Protein AF-A0A9E8SDK7-F1 (afdb_monomer)

Solvent-accessible surface area (backbone atoms only — not comparable to full-atom values): 10104 Å² total; per-residue (Å²): 136,88,82,81,78,80,80,75,85,65,80,77,80,75,75,77,75,63,66,72,42,72,50,78,47,76,44,59,23,72,44,55,91,44,54,22,32,43,33,41,30,62,38,64,70,78,77,32,31,32,43,37,35,22,48,83,93,42,78,73,50,73,53,61,83,34,68,61,55,56,53,71,53,63,79,34,68,65,44,64,32,42,39,36,41,36,34,81,91,67,54,76,46,76,50,79,45,75,37,59,58,38,48,66,67,46,74,49,74,45,77,79,34,74,72,67,99,53,87,50,39,74,49,74,52,74,44,61,40,62,84,84,85,86,86,83,86,83,78,94,69,87,87,85,90,84,84,89,85,78,81,88,72,94,72,86,133

Nearest PDB structures (foldseek):
  4v4d-assembly1_B  TM=7.155E-01  e=2.139E-02  Pelobacter acidigallici
  4fer-assembly1_A  TM=4.752E-01  e=8.763E-02  Bacillus subtilis subsp. subtilis str. 168
  5nok-assembly1_A  TM=4.864E-01  e=2.624E-01  Bacteroides cellulosilyticus DSM 14838
  5nok-assembly2_B  TM=4.964E-01  e=3.984E-01  Bacteroides cellulosilyticus DSM 14838
  7tzh-assembly2_B  TM=6.028E-01  e=1.324E+00  Homo sapiens

Foldseek 3Di:
DDDPDPPPPDDDPPPPPQPWDKDWDKAADQAVPFWIKIKIFIPSDAAQKKKWKDDVPHTPDIDTRDRHRMDMDTRHDFDKIWIWMAGPVGDIDIDIDTHDYKPHKDKDKDFPADDDVDDTDIDIDIDIGDDDDDDDDDDPPDDDDDDDDDDDDDDDD

Secondary structure (DSSP, 8-state):
--------------------EEEEEEE--SSTT--EEEEEEEESS-S-EEEEEEETTEEEEEEEEESSSEEEEEEEPSEEEEEEEEETT--EEEEEEEE--PPPPEEEEEEEE--SSS--EEEEEEESS-SPP-------S----S-----------

pLDDT: mean 81.44, std 19.28, range [36.44, 98.25]

Structure (mmCIF, N/CA/C/O backbone):
data_AF-A0A9E8SDK7-F1
#
_entry.id   AF-A0A9E8SDK7-F1
#
loop_
_atom_site.group_PDB
_atom_site.id
_atom_site.type_symbol
_atom_site.label_atom_id
_atom_site.label_alt_id
_atom_site.label_comp_id
_atom_site.label_asym_id
_atom_site.label_entity_id
_atom_site.label_seq_id
_atom_site.pdbx_PDB_ins_code
_atom_site.Cartn_x
_atom_site.Cartn_y
_atom_site.Cartn_z
_atom_site.occupancy
_atom_site.B_iso_or_equiv
_atom_site.auth_seq_id
_atom_site.auth_comp_id
_atom_site.auth_asym_id
_atom_site.auth_atom_id
_atom_site.pdbx_PDB_model_num
ATOM 1 N N . MET A 1 1 ? -55.969 -5.813 41.505 1.00 44.69 1 MET A N 1
ATOM 2 C CA . MET A 1 1 ? -54.924 -6.305 40.581 1.00 44.69 1 MET A CA 1
ATOM 3 C C . MET A 1 1 ? -54.936 -5.425 39.338 1.00 44.69 1 MET A C 1
ATOM 5 O O . MET A 1 1 ? -55.888 -5.538 38.576 1.00 44.69 1 MET A O 1
ATOM 9 N N . PRO A 1 2 ? -53.989 -4.483 39.168 1.00 43.19 2 PRO A N 1
ATOM 10 C CA . PRO A 1 2 ? -53.952 -3.642 37.982 1.00 43.19 2 PRO A CA 1
ATOM 11 C C . PRO A 1 2 ? -53.156 -4.360 36.886 1.00 43.19 2 PRO A C 1
ATOM 13 O O . PRO A 1 2 ? -51.978 -4.661 37.054 1.00 43.19 2 PRO A O 1
ATOM 16 N N . GLN A 1 3 ? -53.815 -4.664 35.774 1.00 49.12 3 GLN A N 1
ATOM 17 C CA . GLN A 1 3 ? -53.157 -5.050 34.529 1.00 49.12 3 GLN A CA 1
ATOM 18 C C . GLN A 1 3 ? -52.924 -3.764 33.738 1.00 49.12 3 GLN A C 1
ATOM 20 O O . GLN A 1 3 ? -53.846 -3.233 33.121 1.00 49.12 3 GLN A O 1
ATOM 25 N N . ILE A 1 4 ? -51.707 -3.229 33.803 1.00 43.50 4 ILE A N 1
ATOM 26 C CA . ILE A 1 4 ? -51.285 -2.136 32.926 1.00 43.50 4 ILE A CA 1
ATOM 27 C C . ILE A 1 4 ? -50.891 -2.780 31.597 1.00 43.50 4 ILE A C 1
ATOM 29 O O . ILE A 1 4 ? -49.795 -3.312 31.443 1.00 43.50 4 ILE A O 1
ATOM 33 N N . HIS A 1 5 ? -51.824 -2.768 30.650 1.00 50.44 5 HIS A N 1
ATOM 34 C CA . HIS A 1 5 ? -51.525 -2.985 29.242 1.00 50.44 5 HIS A CA 1
ATOM 35 C C . HIS A 1 5 ? -50.829 -1.729 28.715 1.00 50.44 5 HIS A C 1
ATOM 37 O O . HIS A 1 5 ? -51.473 -0.706 28.479 1.00 50.44 5 HIS A O 1
ATOM 43 N N . VAL A 1 6 ? -49.512 -1.793 28.537 1.00 47.97 6 VAL A N 1
ATOM 44 C CA . VAL A 1 6 ? -48.780 -0.768 27.791 1.00 47.97 6 VAL A CA 1
ATOM 45 C C . VAL A 1 6 ? -48.975 -1.066 26.304 1.00 47.97 6 VAL A C 1
ATOM 47 O O . VAL A 1 6 ? -48.191 -1.786 25.692 1.00 47.97 6 VAL A O 1
ATOM 50 N N . PHE A 1 7 ? -50.050 -0.539 25.716 1.00 57.44 7 PHE A N 1
ATOM 51 C CA . PHE A 1 7 ? -50.170 -0.439 24.262 1.00 57.44 7 PHE A CA 1
ATOM 52 C C . PHE A 1 7 ? -49.249 0.682 23.794 1.00 57.44 7 PHE A C 1
ATOM 54 O O . PHE A 1 7 ? -49.610 1.855 23.735 1.00 57.44 7 PHE A O 1
ATOM 61 N N . SER A 1 8 ? -48.008 0.296 23.541 1.00 49.41 8 SER A N 1
ATOM 62 C CA . SER A 1 8 ? -46.947 1.177 23.095 1.00 49.41 8 SER A CA 1
ATOM 63 C C . SER A 1 8 ? -47.151 1.518 21.617 1.00 49.41 8 SER A C 1
ATOM 65 O O . SER A 1 8 ? -46.712 0.796 20.725 1.00 49.41 8 SER A O 1
ATOM 67 N N . GLN A 1 9 ? -47.883 2.601 21.354 1.00 55.06 9 GLN A N 1
ATOM 68 C CA . GLN A 1 9 ? -48.099 3.185 20.028 1.00 55.06 9 GLN A CA 1
ATOM 69 C C . GLN A 1 9 ? -46.846 3.944 19.552 1.00 55.06 9 GLN A C 1
ATOM 71 O O . GLN A 1 9 ? -46.912 5.128 19.220 1.00 55.06 9 GLN A O 1
ATOM 76 N N . TYR A 1 10 ? -45.690 3.283 19.506 1.00 57.03 10 TYR A N 1
ATOM 77 C CA . TYR A 1 10 ? -44.549 3.823 18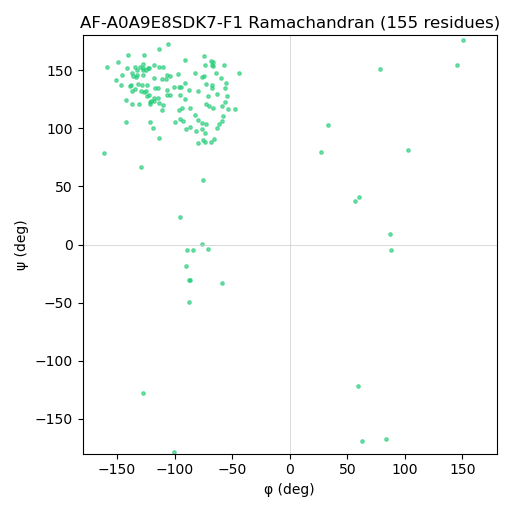.774 1.00 57.03 10 TYR A CA 1
ATOM 78 C C . TYR A 1 10 ? -44.590 3.244 17.367 1.00 57.03 10 TYR A C 1
ATOM 80 O O . TYR A 1 10 ? -44.329 2.062 17.159 1.00 57.03 10 TYR A O 1
ATOM 88 N N . ARG A 1 11 ? -44.969 4.089 16.401 1.00 55.31 11 ARG A N 1
ATOM 89 C CA . ARG A 1 11 ? -44.659 3.835 14.992 1.00 55.31 11 ARG A CA 1
ATOM 90 C C . ARG A 1 11 ? -43.153 3.606 14.921 1.00 55.31 11 ARG A C 1
ATOM 92 O O . ARG A 1 11 ? -42.413 4.508 15.298 1.00 55.31 11 ARG A O 1
ATOM 99 N N . ASP A 1 12 ? -42.759 2.402 14.528 1.00 51.69 12 ASP A N 1
ATOM 100 C CA . ASP A 1 12 ? -41.435 2.026 1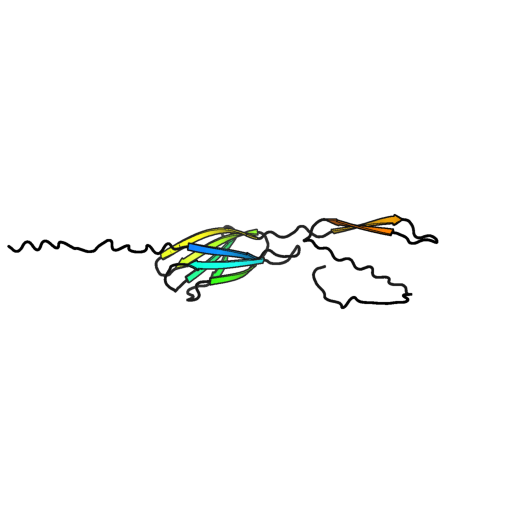4.037 1.00 51.69 12 ASP A CA 1
ATOM 101 C C . ASP A 1 12 ? -40.290 2.899 14.570 1.00 51.69 12 ASP A C 1
ATOM 103 O O . ASP A 1 12 ? -39.798 3.792 13.877 1.00 51.69 12 ASP A O 1
ATOM 107 N N . ILE A 1 13 ? -39.838 2.638 15.804 1.00 60.44 13 ILE A N 1
ATOM 108 C CA . ILE A 1 13 ? -38.508 3.099 16.212 1.00 60.44 13 ILE A CA 1
ATOM 109 C C . ILE A 1 13 ? -37.521 2.322 15.338 1.00 60.44 13 ILE A C 1
ATOM 111 O O . ILE A 1 13 ? -37.118 1.208 15.663 1.00 60.44 13 ILE A O 1
ATOM 115 N N . GLN A 1 14 ? -37.169 2.898 14.192 1.00 54.97 14 GLN A N 1
ATOM 116 C CA . GLN A 1 14 ? -36.025 2.475 13.403 1.00 54.97 14 GLN A CA 1
ATOM 117 C C . GLN A 1 14 ? -34.793 2.856 14.225 1.00 54.97 14 GLN A C 1
ATOM 119 O O . GLN A 1 14 ? -34.280 3.971 14.118 1.00 54.97 14 GLN A O 1
ATOM 124 N N . ILE A 1 15 ? -34.353 1.963 15.115 1.00 62.06 15 ILE A N 1
ATOM 125 C CA . ILE A 1 15 ? -33.008 2.062 15.675 1.00 62.06 15 ILE A CA 1
ATOM 126 C C . ILE A 1 15 ? -32.090 1.922 14.464 1.00 62.06 15 ILE A C 1
ATOM 128 O O . ILE A 1 15 ? -31.964 0.834 13.905 1.00 62.06 15 ILE A O 1
ATOM 132 N N . ARG A 1 16 ? -31.516 3.038 14.001 1.00 58.72 16 ARG A N 1
ATOM 133 C CA . ARG A 1 16 ? -30.468 3.007 12.984 1.00 58.72 16 ARG A CA 1
ATOM 134 C C . ARG A 1 16 ? -29.306 2.257 13.616 1.00 58.72 16 ARG A C 1
ATOM 136 O O . ARG A 1 16 ? -28.603 2.817 14.455 1.00 58.72 16 ARG A O 1
ATOM 143 N N . VAL A 1 17 ? -29.168 0.982 13.268 1.00 63.34 17 VAL A N 1
ATOM 144 C CA . VAL A 1 17 ? -27.987 0.202 13.615 1.00 63.34 17 VAL A CA 1
ATOM 145 C C . VAL A 1 17 ? -26.799 0.972 13.046 1.00 63.34 17 VAL A C 1
ATOM 147 O O . VAL A 1 17 ? -26.788 1.376 11.882 1.00 63.34 17 VAL A O 1
ATOM 150 N N . ARG A 1 18 ? -25.872 1.319 13.933 1.00 68.94 18 ARG A N 1
ATOM 151 C CA . ARG A 1 18 ? -24.589 1.909 13.581 1.00 68.94 18 ARG A CA 1
ATOM 152 C C . ARG A 1 18 ? -23.763 0.769 12.996 1.00 68.94 18 ARG A C 1
ATOM 154 O O . ARG A 1 18 ? -23.222 -0.038 13.745 1.00 68.94 18 ARG A O 1
ATOM 161 N N . ASP A 1 19 ? -23.762 0.646 11.676 1.00 82.00 19 ASP A N 1
ATOM 162 C CA . ASP A 1 19 ? -22.934 -0.346 11.000 1.00 82.00 19 ASP A CA 1
ATOM 163 C C . ASP A 1 19 ? -21.496 0.167 11.006 1.00 82.00 19 ASP A C 1
ATOM 165 O O . ASP A 1 19 ? -21.125 1.037 10.218 1.00 82.00 19 ASP A O 1
ATOM 169 N N . PHE A 1 20 ? -20.696 -0.341 11.941 1.00 89.00 20 PHE A N 1
ATOM 170 C CA . PHE A 1 20 ? -19.274 -0.038 11.989 1.00 89.00 20 PHE A CA 1
ATOM 171 C C . PHE A 1 20 ? -18.615 -0.470 10.676 1.00 89.00 20 PHE A C 1
ATOM 173 O O . PHE A 1 20 ? -18.638 -1.647 10.310 1.00 89.00 20 PHE A O 1
ATOM 180 N N . THR A 1 21 ? -18.028 0.490 9.966 1.00 91.75 21 THR A N 1
ATOM 181 C CA . THR A 1 21 ? -17.316 0.248 8.707 1.00 91.75 21 THR A CA 1
ATOM 182 C C . THR A 1 21 ? -15.967 0.945 8.723 1.00 91.75 21 THR A C 1
ATOM 184 O O . THR A 1 21 ? -15.803 1.993 9.349 1.00 91.75 21 THR A O 1
ATOM 187 N N . VAL A 1 22 ? -14.996 0.378 8.010 1.00 95.56 22 VAL A N 1
ATOM 188 C CA . VAL A 1 22 ? -13.664 0.964 7.858 1.00 95.56 22 VAL A CA 1
ATOM 189 C C . VAL A 1 22 ? -13.413 1.274 6.390 1.00 95.56 22 VAL A C 1
ATOM 191 O O . VAL A 1 22 ? -13.546 0.407 5.530 1.00 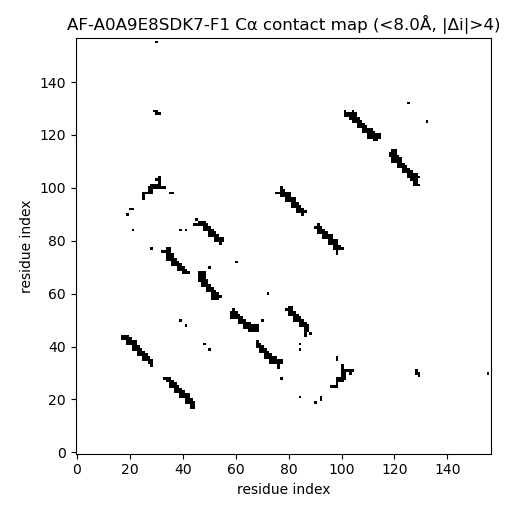95.56 22 VAL A O 1
ATOM 194 N N . SER A 1 23 ? -13.048 2.522 6.108 1.00 96.00 23 SER A N 1
ATOM 195 C CA . SER A 1 23 ? -12.550 2.941 4.801 1.00 96.00 23 SER A CA 1
ATOM 196 C C . SER A 1 23 ? -11.034 2.803 4.779 1.00 96.00 23 SER A C 1
ATOM 198 O O . SER A 1 23 ? -10.352 3.410 5.606 1.00 96.00 23 SER A O 1
ATOM 200 N N . THR A 1 24 ? -10.508 2.067 3.804 1.00 96.69 24 THR A N 1
ATOM 201 C CA . THR A 1 24 ? -9.065 1.887 3.621 1.00 96.69 24 THR A CA 1
ATOM 202 C C . THR A 1 24 ? -8.613 2.529 2.315 1.00 96.69 24 THR A C 1
ATOM 204 O O . THR A 1 24 ? -9.165 2.248 1.252 1.00 96.69 24 THR A O 1
ATOM 207 N N . ILE A 1 25 ? -7.609 3.402 2.389 1.00 96.94 25 ILE A N 1
ATOM 208 C CA . ILE A 1 25 ? -7.000 4.072 1.236 1.00 96.94 25 ILE A CA 1
ATOM 209 C C . ILE A 1 25 ? -5.520 3.705 1.209 1.00 96.94 25 ILE A C 1
ATOM 211 O O . ILE A 1 25 ? -4.799 3.942 2.177 1.00 96.94 25 ILE A O 1
ATOM 215 N N . ILE A 1 26 ? -5.064 3.138 0.093 1.00 96.94 26 ILE A N 1
ATOM 216 C CA . ILE A 1 26 ? -3.675 2.715 -0.093 1.00 96.94 26 ILE A CA 1
ATOM 217 C C . ILE A 1 26 ? -3.018 3.650 -1.105 1.00 96.94 26 ILE A C 1
ATOM 219 O O . ILE A 1 26 ? -3.452 3.737 -2.256 1.00 96.94 26 ILE A O 1
ATOM 223 N N . THR A 1 27 ? -1.956 4.331 -0.686 1.00 96.31 27 THR A N 1
ATOM 224 C CA . THR A 1 27 ? -1.099 5.115 -1.577 1.00 96.31 27 THR A CA 1
ATOM 225 C C . THR A 1 27 ? 0.085 4.252 -1.975 1.00 96.31 27 THR A C 1
ATOM 227 O O . THR A 1 27 ? 0.964 3.982 -1.156 1.00 96.31 27 THR A O 1
ATOM 230 N N . GLN A 1 28 ? 0.090 3.815 -3.233 1.00 94.62 28 GLN A N 1
ATOM 231 C CA . GLN A 1 28 ? 1.169 3.002 -3.780 1.00 94.62 28 GLN A CA 1
ATOM 232 C C . GLN A 1 28 ? 2.427 3.852 -4.038 1.00 94.62 28 GLN A C 1
ATOM 234 O O . GLN A 1 28 ? 2.298 5.019 -4.427 1.00 94.62 28 GLN A O 1
ATOM 239 N N . PRO A 1 29 ? 3.635 3.293 -3.851 1.00 92.75 29 PRO A N 1
ATOM 240 C CA . PRO A 1 29 ? 4.8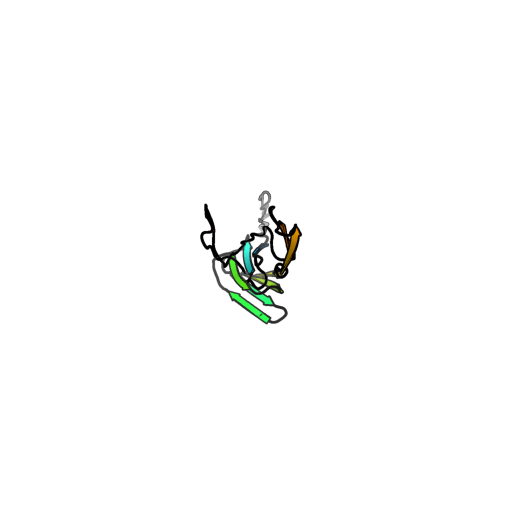75 3.938 -4.268 1.00 92.75 29 PRO A CA 1
ATOM 241 C C . PRO A 1 29 ? 4.891 4.204 -5.781 1.00 92.75 29 PRO A C 1
ATOM 243 O O . PRO A 1 29 ? 4.388 3.414 -6.581 1.00 92.75 29 PRO A O 1
ATOM 246 N N . LEU A 1 30 ? 5.471 5.340 -6.182 1.00 88.88 30 LEU A N 1
ATOM 247 C CA . LEU A 1 30 ? 5.524 5.763 -7.590 1.00 88.88 30 LEU A CA 1
ATOM 248 C C . LEU A 1 30 ? 6.739 5.212 -8.336 1.00 88.88 30 LEU A C 1
ATOM 250 O O . LEU A 1 30 ? 6.667 5.020 -9.554 1.00 88.88 30 LEU A O 1
ATOM 254 N N . CYS A 1 31 ? 7.842 5.001 -7.620 1.00 87.38 31 CYS A N 1
ATOM 255 C CA . CYS A 1 31 ? 9.099 4.489 -8.145 1.00 87.38 31 CYS A CA 1
ATOM 256 C C . CYS A 1 31 ? 9.424 3.147 -7.474 1.00 87.38 31 CYS A C 1
ATOM 258 O O . CYS A 1 31 ? 8.974 2.859 -6.366 1.00 87.38 31 CYS A O 1
ATOM 260 N N . ASN A 1 32 ? 10.193 2.305 -8.163 1.00 90.19 32 ASN A N 1
ATOM 261 C CA . ASN A 1 32 ? 10.700 1.078 -7.560 1.00 90.19 32 ASN A CA 1
ATOM 262 C C . ASN A 1 32 ? 11.630 1.441 -6.387 1.00 90.19 32 ASN A C 1
ATOM 264 O O . ASN A 1 32 ? 12.518 2.278 -6.554 1.00 90.19 32 ASN A O 1
ATOM 268 N N . GLY A 1 33 ? 11.411 0.842 -5.219 1.00 89.94 33 GLY A N 1
ATOM 269 C CA . GLY A 1 33 ? 12.139 1.139 -3.985 1.00 89.94 33 GLY A CA 1
ATOM 270 C C . GLY A 1 33 ? 11.550 2.270 -3.134 1.00 89.94 33 GLY A C 1
ATOM 271 O O . GLY A 1 33 ? 12.038 2.491 -2.022 1.00 89.94 33 GLY A O 1
ATOM 272 N N . ASP A 1 34 ? 10.508 2.962 -3.603 1.00 92.75 34 ASP A N 1
ATOM 273 C CA . ASP A 1 34 ? 9.795 3.943 -2.785 1.00 92.75 34 ASP A CA 1
ATOM 274 C C . ASP A 1 34 ? 8.896 3.260 -1.741 1.00 92.75 34 ASP A C 1
ATOM 276 O O . ASP A 1 34 ? 8.541 2.083 -1.830 1.00 92.75 34 ASP A O 1
ATOM 280 N N . LEU A 1 35 ? 8.497 4.036 -0.734 1.00 94.38 35 LEU A N 1
ATOM 281 C CA . LEU A 1 35 ? 7.589 3.595 0.320 1.00 94.38 35 LEU A CA 1
ATOM 282 C C . LEU A 1 35 ? 6.149 4.030 0.021 1.00 94.38 35 LEU A C 1
ATOM 284 O O . LEU A 1 35 ? 5.918 5.103 -0.539 1.00 94.38 35 LEU A O 1
ATOM 288 N N . GLY A 1 36 ? 5.188 3.208 0.436 1.00 95.62 36 GLY A N 1
ATOM 289 C CA . GLY A 1 36 ? 3.759 3.494 0.365 1.00 95.62 36 GLY A CA 1
ATOM 290 C C . GLY A 1 36 ? 3.160 3.953 1.696 1.00 95.62 36 GLY A C 1
ATOM 291 O O . GLY A 1 36 ? 3.836 4.071 2.729 1.00 95.62 36 GLY A O 1
ATOM 292 N N . ASN A 1 37 ? 1.848 4.188 1.671 1.00 97.19 37 ASN A N 1
ATOM 293 C CA . ASN A 1 37 ? 1.061 4.566 2.841 1.00 97.19 37 ASN A CA 1
ATOM 294 C C . ASN A 1 37 ? -0.267 3.803 2.872 1.00 97.19 37 ASN A C 1
ATOM 296 O O . ASN A 1 37 ? -0.878 3.566 1.831 1.00 97.19 37 ASN A O 1
ATOM 300 N N . ILE A 1 38 ? -0.752 3.504 4.074 1.00 98.12 38 ILE A N 1
ATOM 301 C CA . ILE A 1 38 ? -2.092 2.964 4.317 1.00 98.12 38 ILE A CA 1
ATOM 302 C C . ILE A 1 38 ? -2.813 3.928 5.252 1.00 98.12 38 ILE A C 1
ATOM 304 O O . ILE A 1 38 ? -2.359 4.167 6.371 1.00 98.12 38 ILE A O 1
ATOM 308 N N . GLN A 1 39 ? -3.938 4.473 4.806 1.00 98.00 39 GLN A N 1
ATOM 309 C CA . GLN A 1 39 ? -4.835 5.275 5.626 1.00 98.00 39 GLN A CA 1
ATOM 310 C C . GLN A 1 39 ? -6.093 4.475 5.944 1.00 98.00 39 GLN A C 1
ATOM 312 O O . GLN A 1 39 ? -6.748 3.948 5.046 1.00 98.00 39 GLN A O 1
ATOM 317 N N . LEU A 1 40 ? -6.432 4.413 7.226 1.00 97.69 40 LEU A N 1
ATOM 318 C CA . LEU A 1 40 ? -7.642 3.781 7.739 1.00 97.69 40 LEU A CA 1
ATOM 319 C C . LEU A 1 40 ? -8.561 4.866 8.280 1.00 97.69 40 LEU A C 1
ATOM 321 O O . LEU A 1 40 ? -8.079 5.815 8.896 1.00 97.69 40 LEU A O 1
ATOM 325 N N . ALA A 1 41 ? -9.866 4.719 8.080 1.00 96.12 41 ALA A N 1
ATOM 326 C CA . ALA A 1 41 ? -10.870 5.571 8.698 1.00 96.12 41 ALA A CA 1
ATOM 327 C C . ALA A 1 41 ? -12.046 4.740 9.215 1.00 96.12 41 ALA A C 1
ATOM 329 O O . ALA A 1 41 ? -12.700 4.048 8.443 1.00 96.12 41 ALA A O 1
ATOM 330 N N . ALA A 1 42 ? -12.314 4.817 10.514 1.00 95.31 42 ALA A N 1
ATOM 331 C CA . ALA A 1 42 ? -13.485 4.240 11.152 1.00 95.31 42 ALA A CA 1
ATOM 332 C C . ALA A 1 42 ? -14.710 5.143 10.932 1.00 95.31 42 ALA A C 1
ATOM 334 O O . ALA A 1 42 ? -14.650 6.359 11.144 1.00 95.31 42 ALA A O 1
ATOM 335 N N . ASN A 1 43 ? -15.829 4.549 10.526 1.00 92.62 43 ASN A N 1
ATOM 336 C CA . ASN A 1 43 ? -17.081 5.251 10.264 1.00 92.62 43 ASN A CA 1
ATOM 337 C C . ASN A 1 43 ? -18.210 4.698 11.135 1.00 92.62 43 ASN A C 1
ATOM 339 O O . ASN A 1 43 ? -18.221 3.522 11.498 1.00 92.62 43 ASN A O 1
ATOM 343 N N . ASP A 1 44 ? -19.179 5.571 11.419 1.00 89.56 44 ASP A N 1
ATOM 344 C CA . ASP A 1 44 ? -20.420 5.237 12.124 1.00 89.56 44 ASP A CA 1
ATOM 345 C C . ASP A 1 44 ? -20.218 4.593 13.512 1.00 89.56 44 ASP A C 1
ATOM 347 O O . ASP A 1 44 ? -21.010 3.758 13.927 1.00 89.56 44 ASP A O 1
ATOM 351 N N . VAL A 1 45 ? -19.211 5.027 14.275 1.00 90.69 45 VAL A N 1
ATOM 352 C CA . VAL A 1 45 ? -18.940 4.572 15.655 1.00 90.69 45 VAL A CA 1
ATOM 353 C C . VAL A 1 45 ? -18.491 5.751 16.538 1.00 90.69 45 VAL A C 1
ATOM 355 O O . VAL A 1 45 ? -18.171 6.825 16.019 1.00 90.69 45 VAL A O 1
ATOM 358 N N . GLU A 1 46 ? -18.546 5.598 17.862 1.00 89.06 46 GLU A N 1
ATOM 359 C CA . GLU A 1 46 ? -18.137 6.631 18.819 1.00 89.06 46 GLU A CA 1
ATOM 360 C C . GLU A 1 46 ? -16.601 6.792 18.882 1.00 89.06 46 GLU A C 1
ATOM 362 O O . GLU A 1 46 ? -15.853 5.886 18.504 1.00 89.06 46 GLU A O 1
ATOM 367 N N . PRO A 1 47 ? -16.103 7.980 19.281 1.00 88.56 47 PRO A N 1
ATOM 368 C CA . PRO A 1 47 ? -14.673 8.263 19.330 1.00 88.56 47 PRO A CA 1
ATOM 369 C C . PRO A 1 47 ? -13.942 7.434 20.388 1.00 88.56 47 PRO A C 1
ATOM 371 O O . PRO A 1 47 ? -14.520 7.067 21.400 1.00 88.56 47 PRO A O 1
ATOM 374 N N . GLN A 1 48 ? -12.631 7.288 20.171 1.00 94.31 48 GLN A N 1
ATOM 375 C CA . GLN A 1 48 ? -11.671 6.428 20.873 1.00 94.31 48 GLN A CA 1
ATOM 376 C C . GLN A 1 48 ? -11.333 5.177 20.050 1.00 94.31 48 GLN A C 1
ATOM 378 O O . GLN A 1 48 ? -11.860 4.082 20.237 1.00 94.31 48 GLN A O 1
ATOM 383 N N . TYR A 1 49 ? -10.413 5.392 19.113 1.00 96.06 49 TYR A N 1
ATOM 384 C CA . TYR A 1 49 ? -9.986 4.442 18.100 1.00 96.06 49 TYR A CA 1
ATOM 385 C C . TYR A 1 49 ? -8.597 3.886 18.395 1.00 96.06 49 TYR A C 1
ATOM 387 O O . TYR A 1 49 ? -7.699 4.598 18.860 1.00 96.06 49 TYR A O 1
ATOM 395 N N . PHE A 1 50 ? -8.419 2.623 18.037 1.00 97.44 50 PHE A N 1
ATOM 396 C CA . PHE A 1 50 ? -7.157 1.908 18.021 1.00 97.44 50 PHE A CA 1
ATOM 397 C C . PHE A 1 50 ? -6.924 1.416 16.596 1.00 97.44 50 PHE A C 1
ATOM 399 O O . PHE A 1 50 ? -7.748 0.691 16.047 1.00 97.44 50 PHE A O 1
ATOM 406 N N . PHE A 1 51 ? -5.806 1.796 15.993 1.00 98.00 51 PHE A N 1
ATOM 407 C CA . PHE A 1 51 ? -5.396 1.314 14.681 1.00 98.00 51 PHE A CA 1
ATOM 408 C C . PHE A 1 51 ? -4.095 0.543 14.840 1.00 98.00 51 PHE A C 1
ATOM 410 O O . PHE A 1 51 ? -3.167 1.016 15.498 1.00 98.00 51 PHE A O 1
ATOM 417 N N . SER A 1 52 ? -3.983 -0.619 14.218 1.00 97.88 52 SER A N 1
ATOM 418 C CA . SER A 1 52 ? -2.729 -1.360 14.151 1.00 97.88 52 SER A CA 1
ATOM 419 C C . SER A 1 52 ? -2.544 -2.009 12.794 1.00 97.88 52 SER A C 1
ATOM 421 O O . SER A 1 52 ? -3.501 -2.304 12.082 1.00 97.88 52 SER A O 1
ATOM 423 N N . ILE A 1 53 ? -1.284 -2.195 12.425 1.00 98.12 53 ILE A N 1
ATOM 424 C CA . ILE A 1 53 ? -0.893 -2.870 11.195 1.00 98.12 53 ILE A CA 1
ATOM 425 C C . ILE A 1 53 ? 0.120 -3.958 11.507 1.00 98.12 53 ILE A C 1
ATOM 427 O O . ILE A 1 53 ? 1.050 -3.768 12.299 1.00 98.12 53 ILE A O 1
ATOM 431 N N . TYR A 1 54 ? -0.062 -5.099 10.864 1.00 97.88 54 TYR A N 1
ATOM 432 C CA . TYR A 1 54 ? 0.777 -6.273 11.013 1.00 97.88 54 TYR A CA 1
ATOM 433 C C . TYR A 1 54 ? 1.330 -6.692 9.663 1.00 97.88 54 TYR A C 1
ATOM 435 O O . TYR A 1 54 ? 0.703 -6.486 8.628 1.00 97.88 54 TYR A O 1
ATOM 443 N N . GLN A 1 55 ? 2.496 -7.323 9.688 1.00 96.75 55 GLN A N 1
ATOM 444 C CA . GLN A 1 55 ? 3.039 -8.046 8.549 1.00 96.75 55 GLN A CA 1
ATOM 445 C C . GLN A 1 55 ? 3.251 -9.494 8.989 1.00 96.75 55 GLN A C 1
ATOM 447 O O . GLN A 1 55 ? 4.129 -9.798 9.803 1.00 96.75 55 GLN A O 1
ATOM 452 N N . GLY A 1 56 ? 2.369 -10.384 8.529 1.00 93.50 56 GLY A N 1
ATOM 453 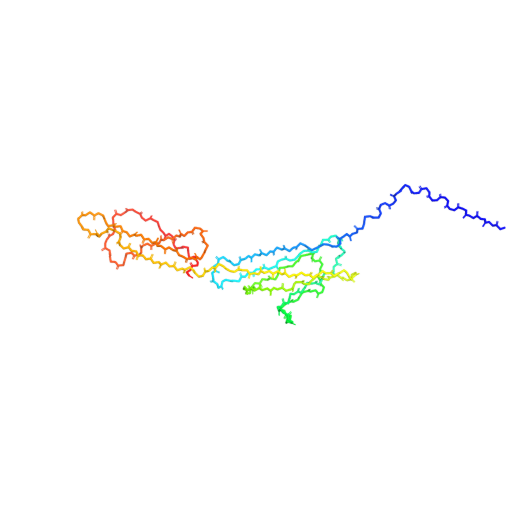C CA . GLY A 1 56 ? 2.246 -11.723 9.102 1.00 93.50 56 GLY A CA 1
ATOM 454 C C . GLY A 1 56 ? 1.902 -11.655 10.595 1.00 93.50 56 GLY A C 1
ATOM 455 O O . GLY A 1 56 ? 0.907 -11.055 10.983 1.00 93.50 56 GLY A O 1
ATOM 456 N N . ALA A 1 57 ? 2.739 -12.250 11.449 1.00 93.00 57 ALA A N 1
ATOM 457 C CA . ALA A 1 57 ? 2.539 -12.250 12.903 1.00 93.00 57 ALA A CA 1
ATOM 458 C C . ALA A 1 57 ? 3.183 -11.049 13.630 1.00 93.00 57 ALA A C 1
ATOM 460 O O . ALA A 1 57 ? 3.047 -10.921 14.848 1.00 93.00 57 ALA A O 1
ATOM 461 N N . THR A 1 58 ? 3.920 -10.190 12.923 1.00 96.31 58 THR A N 1
ATOM 462 C CA . THR A 1 58 ? 4.688 -9.098 13.535 1.00 96.31 58 THR A CA 1
ATOM 463 C C . THR A 1 58 ? 3.895 -7.799 13.514 1.00 96.31 58 THR A C 1
ATOM 465 O O . THR A 1 58 ? 3.425 -7.380 12.460 1.00 96.31 58 THR A O 1
ATOM 468 N N . LEU A 1 59 ? 3.780 -7.139 14.671 1.00 96.88 59 LEU A N 1
ATOM 469 C CA . LEU A 1 59 ? 3.226 -5.788 14.762 1.00 96.88 59 LEU A CA 1
ATOM 470 C C . LEU A 1 59 ? 4.210 -4.794 14.137 1.00 96.88 59 LEU A C 1
ATOM 472 O O . LEU A 1 59 ? 5.338 -4.665 14.611 1.00 96.88 59 LEU A O 1
ATOM 476 N N . VAL A 1 60 ? 3.771 -4.090 13.096 1.00 97.06 60 VAL A N 1
ATOM 477 C CA . VAL A 1 60 ? 4.578 -3.080 12.398 1.00 97.06 60 VAL A CA 1
ATOM 478 C C . VAL A 1 60 ? 4.421 -1.726 13.077 1.00 97.06 60 VAL A C 1
ATOM 480 O O . VAL A 1 60 ? 5.410 -1.062 13.380 1.00 97.06 60 VAL A O 1
ATOM 483 N N . ASN A 1 61 ? 3.181 -1.311 13.336 1.00 97.69 61 ASN A N 1
ATOM 484 C CA . ASN A 1 61 ? 2.881 -0.064 14.029 1.00 97.69 61 ASN A CA 1
ATOM 485 C C . ASN A 1 61 ? 1.467 -0.120 14.624 1.00 97.69 61 ASN A C 1
ATOM 487 O O . ASN A 1 61 ? 0.591 -0.821 14.117 1.00 97.69 61 ASN A O 1
ATOM 491 N N . SER A 1 62 ? 1.244 0.633 15.694 1.00 97.62 62 SER A N 1
ATOM 492 C CA . SER A 1 62 ? -0.060 0.819 16.314 1.00 97.62 62 SER A CA 1
ATOM 493 C C . SER A 1 62 ? -0.195 2.225 16.874 1.00 97.62 62 SER A C 1
ATOM 495 O O . SER A 1 62 ? 0.754 2.767 17.441 1.00 97.62 62 SER A O 1
ATOM 497 N N . VAL A 1 63 ? -1.403 2.765 16.812 1.00 97.88 63 VAL A N 1
ATOM 498 C CA . VAL A 1 63 ? -1.792 4.012 17.460 1.00 97.88 63 VAL A CA 1
ATOM 499 C C . VAL A 1 63 ? -3.115 3.804 18.185 1.00 97.88 63 VAL A C 1
ATOM 501 O O . VAL A 1 63 ? -3.976 3.052 17.736 1.00 97.88 63 VAL A O 1
ATOM 504 N N . GLY A 1 64 ? -3.287 4.470 19.315 1.00 94.50 64 GLY A N 1
ATOM 505 C CA . GLY A 1 64 ? -4.521 4.421 20.081 1.00 94.50 64 GLY A CA 1
ATOM 506 C C . GLY A 1 64 ? -4.254 4.500 21.583 1.00 94.50 64 GLY A C 1
ATOM 507 O O . GLY A 1 64 ? -3.166 4.122 22.027 1.00 94.50 64 GLY A O 1
ATOM 508 N N . PRO A 1 65 ? -5.224 4.981 22.372 1.00 95.75 65 PRO A N 1
ATOM 509 C CA . PRO A 1 65 ? -6.501 5.538 21.922 1.00 95.75 65 PRO A CA 1
ATOM 510 C C . PRO A 1 65 ? -6.341 6.926 21.274 1.00 95.75 65 PRO A C 1
ATOM 512 O O . PRO A 1 65 ? -5.607 7.771 21.788 1.00 95.75 65 PRO A O 1
ATOM 515 N N . ILE A 1 66 ? -7.041 7.183 20.165 1.00 96.56 66 ILE A N 1
ATOM 516 C CA . ILE A 1 66 ? -7.143 8.518 19.544 1.00 96.56 66 ILE A CA 1
ATOM 517 C C . ILE A 1 66 ? -8.597 8.888 19.251 1.00 96.56 66 ILE A C 1
ATOM 519 O O . ILE A 1 66 ? -9.440 8.022 19.055 1.00 96.56 66 ILE A O 1
ATOM 523 N N . THR A 1 67 ? -8.908 10.182 19.225 1.00 95.44 67 THR A N 1
ATOM 524 C CA . THR A 1 67 ? -10.262 10.684 18.925 1.00 95.44 67 THR A CA 1
ATOM 525 C C . THR A 1 67 ? -10.490 10.949 17.442 1.00 95.44 67 THR A C 1
ATOM 527 O O . THR A 1 67 ? -11.635 11.061 17.017 1.00 95.44 67 THR A O 1
ATOM 530 N N . GLU A 1 68 ? -9.412 11.078 16.667 1.00 96.25 68 GLU A N 1
ATOM 531 C CA . GLU A 1 68 ? -9.485 11.211 15.215 1.00 96.25 68 GLU A CA 1
ATOM 532 C C . GLU A 1 68 ? -9.917 9.870 14.627 1.00 96.25 68 GLU A C 1
ATOM 534 O O . GLU A 1 68 ? -9.326 8.832 14.929 1.00 96.25 68 GLU A O 1
ATOM 539 N N . ASN A 1 69 ? -10.952 9.887 13.791 1.00 95.06 69 ASN A N 1
ATOM 540 C CA . ASN A 1 69 ? -11.516 8.665 13.229 1.00 95.06 69 ASN A CA 1
ATOM 541 C C . ASN A 1 69 ? -10.669 8.078 12.098 1.00 95.06 69 ASN A C 1
ATOM 543 O O . ASN A 1 69 ? -11.057 7.068 11.526 1.00 95.06 69 ASN A O 1
ATOM 547 N N . ASN A 1 70 ? -9.546 8.704 11.753 1.00 96.31 70 ASN A N 1
ATOM 548 C CA . ASN A 1 70 ? -8.642 8.246 10.719 1.00 96.31 70 ASN A CA 1
ATOM 549 C C . ASN A 1 70 ? -7.182 8.302 11.174 1.00 96.31 70 ASN A C 1
ATOM 551 O O . ASN A 1 70 ? -6.799 9.110 12.021 1.00 96.31 70 ASN A O 1
ATOM 555 N N . TYR A 1 71 ? -6.364 7.430 10.592 1.00 97.94 71 TYR A N 1
ATOM 556 C CA . TYR A 1 71 ? -4.927 7.416 10.811 1.00 97.94 71 TYR A CA 1
ATOM 557 C C . TYR A 1 71 ? -4.187 6.887 9.586 1.00 97.94 71 TYR A C 1
ATOM 559 O O . TYR A 1 71 ? -4.628 5.929 8.949 1.00 97.94 71 TYR A O 1
ATOM 567 N N . THR A 1 72 ? -3.038 7.492 9.288 1.00 98.12 72 THR A N 1
ATOM 568 C CA . THR A 1 72 ? -2.179 7.099 8.170 1.00 98.12 72 THR A CA 1
ATOM 569 C C . THR A 1 72 ? -0.890 6.472 8.678 1.00 98.12 72 THR A C 1
ATOM 571 O O . THR A 1 72 ? -0.044 7.145 9.268 1.00 98.12 72 THR A O 1
ATOM 574 N N . PHE A 1 73 ? -0.699 5.195 8.365 1.00 98.00 73 PHE A N 1
ATOM 575 C CA . PHE A 1 73 ? 0.587 4.520 8.462 1.00 98.00 73 PHE A CA 1
ATOM 576 C C . PHE A 1 73 ? 1.402 4.840 7.209 1.00 98.00 73 PHE A C 1
ATOM 578 O O . PHE A 1 73 ? 1.043 4.438 6.105 1.00 98.00 73 PHE A O 1
ATOM 585 N N . GLY A 1 74 ? 2.473 5.614 7.364 1.00 97.00 74 GLY A N 1
ATOM 586 C CA . GLY A 1 74 ? 3.371 5.964 6.265 1.00 97.00 74 GLY A CA 1
ATOM 587 C C . GLY A 1 74 ? 4.700 5.227 6.311 1.00 97.00 74 GLY A C 1
ATOM 588 O O . GLY A 1 74 ? 5.025 4.585 7.308 1.00 97.00 74 GLY A O 1
ATOM 589 N N . ASN A 1 75 ? 5.486 5.399 5.247 1.00 95.56 75 ASN A N 1
ATOM 590 C CA . ASN A 1 75 ? 6.829 4.832 5.109 1.00 95.56 75 ASN A CA 1
ATOM 591 C C . ASN A 1 75 ? 6.838 3.294 5.175 1.00 95.56 75 ASN A C 1
ATOM 593 O O . ASN A 1 75 ? 7.706 2.700 5.812 1.00 95.56 75 ASN A O 1
ATOM 597 N N . LEU A 1 76 ? 5.856 2.659 4.535 1.00 96.44 76 LEU A N 1
ATOM 598 C CA . LEU A 1 76 ? 5.726 1.205 4.492 1.00 96.44 76 LEU A CA 1
ATOM 599 C C . LEU A 1 76 ? 6.372 0.646 3.225 1.00 96.44 76 LEU A C 1
ATOM 601 O O . LEU A 1 76 ? 6.178 1.183 2.136 1.00 96.44 76 LEU A O 1
ATOM 605 N N . ASN A 1 77 ? 7.138 -0.432 3.364 1.00 96.12 77 ASN A N 1
ATOM 606 C CA . ASN A 1 77 ? 7.684 -1.146 2.217 1.00 96.12 77 ASN A CA 1
ATOM 607 C C . ASN A 1 77 ? 6.564 -1.848 1.423 1.00 96.12 77 ASN A C 1
ATOM 609 O O . ASN A 1 77 ? 5.509 -2.146 1.984 1.00 96.12 77 ASN A O 1
ATOM 613 N N . PRO A 1 78 ? 6.788 -2.161 0.137 1.00 95.75 78 PRO A N 1
ATOM 614 C CA . PRO A 1 78 ? 5.896 -3.036 -0.614 1.00 95.75 78 PRO A CA 1
ATOM 615 C C . PRO A 1 78 ? 5.708 -4.388 0.087 1.00 95.75 78 PRO A C 1
ATOM 617 O O . PRO A 1 78 ? 6.660 -4.968 0.617 1.00 95.75 78 PRO A O 1
ATOM 620 N N . GLY A 1 79 ? 4.476 -4.887 0.090 1.00 96.19 79 GLY A N 1
ATOM 621 C CA . GLY A 1 79 ? 4.095 -6.137 0.736 1.00 96.19 79 GLY A CA 1
ATOM 622 C C . GLY A 1 79 ? 2.648 -6.151 1.220 1.00 96.19 79 GLY A C 1
ATOM 623 O O . GLY A 1 79 ? 1.924 -5.157 1.142 1.00 96.19 79 GLY A O 1
ATOM 624 N N . THR A 1 80 ? 2.233 -7.306 1.737 1.00 97.69 80 THR A N 1
ATOM 625 C CA . THR A 1 80 ? 0.906 -7.508 2.327 1.00 97.69 80 THR A CA 1
ATOM 626 C C . THR A 1 80 ? 0.917 -7.142 3.807 1.00 97.69 80 THR A C 1
ATOM 628 O O . THR A 1 80 ? 1.800 -7.576 4.555 1.00 97.69 80 THR A O 1
ATOM 631 N N . TYR A 1 81 ? -0.084 -6.376 4.225 1.00 98.12 81 TYR A N 1
ATOM 632 C CA . TYR A 1 81 ? -0.308 -5.949 5.597 1.00 98.12 81 TYR A CA 1
ATOM 633 C C . TYR A 1 81 ? -1.702 -6.355 6.053 1.00 98.12 81 TYR A C 1
ATOM 635 O O . TYR A 1 81 ? -2.674 -6.146 5.335 1.00 98.12 81 TYR A O 1
ATOM 643 N N . THR A 1 82 ? -1.802 -6.853 7.278 1.00 98.25 82 THR A N 1
ATOM 644 C CA . THR A 1 82 ? -3.087 -7.054 7.948 1.00 98.25 82 THR A CA 1
ATOM 645 C C . THR A 1 82 ? -3.377 -5.816 8.784 1.00 98.25 82 THR A C 1
ATOM 647 O O . THR A 1 82 ? -2.611 -5.476 9.694 1.00 98.25 82 THR A O 1
ATOM 650 N N . VAL A 1 83 ? -4.455 -5.111 8.460 1.00 97.88 83 VAL A N 1
ATOM 651 C CA . VAL A 1 83 ? -4.892 -3.906 9.168 1.00 97.88 83 VAL A CA 1
ATOM 652 C C . VAL A 1 83 ? -5.947 -4.278 10.193 1.00 97.88 83 VAL A C 1
ATOM 654 O O . VAL A 1 83 ? -6.872 -5.024 9.889 1.00 97.88 83 VAL A O 1
ATOM 657 N N . ASN A 1 84 ? -5.824 -3.730 11.396 1.00 97.38 84 ASN A N 1
ATOM 658 C CA . ASN A 1 84 ? -6.775 -3.915 12.479 1.00 97.38 84 ASN A CA 1
ATOM 659 C C . ASN A 1 84 ? -7.264 -2.554 12.970 1.00 97.38 84 ASN A C 1
ATOM 661 O O . ASN A 1 84 ? -6.469 -1.655 13.256 1.00 97.38 84 ASN A O 1
ATOM 665 N N . VAL A 1 85 ? -8.579 -2.419 13.107 1.00 97.38 85 VAL A N 1
ATOM 666 C CA . VAL A 1 85 ? -9.229 -1.244 13.691 1.00 97.38 85 VAL A CA 1
ATOM 667 C C . VAL A 1 85 ? -10.099 -1.697 14.847 1.00 97.38 85 VAL A C 1
ATOM 669 O O . VAL A 1 85 ? -10.915 -2.601 14.688 1.00 97.38 85 VAL A O 1
ATOM 672 N N . GLY A 1 86 ? -9.915 -1.076 16.004 1.00 95.56 86 GLY A N 1
ATOM 673 C CA . GLY A 1 86 ? -10.692 -1.311 17.211 1.00 95.56 86 GLY A CA 1
ATOM 674 C C . GLY A 1 86 ? -11.258 -0.012 17.774 1.00 95.56 86 GLY A C 1
ATOM 675 O O . GLY A 1 86 ? -10.689 1.060 17.560 1.00 95.56 86 GLY A O 1
ATOM 676 N N . THR A 1 87 ? -12.346 -0.105 18.529 1.00 94.62 87 THR A N 1
ATOM 677 C CA . THR A 1 87 ? -12.896 1.007 19.321 1.00 94.62 87 THR A CA 1
ATOM 678 C C . THR A 1 87 ? -13.078 0.614 20.784 1.00 94.62 87 THR A C 1
ATOM 680 O O . THR A 1 87 ? -13.080 -0.574 21.114 1.00 94.62 87 THR A O 1
ATOM 683 N N . GLU A 1 88 ? -13.231 1.601 21.671 1.00 92.25 88 GLU A N 1
ATOM 684 C CA . GLU A 1 88 ? -13.509 1.366 23.101 1.00 92.25 88 GLU A CA 1
ATOM 685 C C . GLU A 1 88 ? -14.809 0.571 23.326 1.00 92.25 88 GLU A C 1
ATOM 687 O O . GLU A 1 88 ? -14.866 -0.288 24.205 1.00 92.25 88 GLU A O 1
ATOM 692 N N . ASP A 1 89 ? -15.805 0.763 22.457 1.00 88.88 89 ASP A N 1
ATOM 693 C CA . ASP A 1 89 ? -17.086 0.042 22.482 1.00 88.88 89 ASP A CA 1
ATOM 694 C C . ASP A 1 89 ? -16.977 -1.439 22.075 1.00 88.88 89 ASP A C 1
ATOM 696 O O . ASP A 1 89 ? -17.964 -2.180 22.104 1.00 88.88 89 ASP A O 1
ATOM 700 N N . GLY A 1 90 ? -15.782 -1.891 21.679 1.00 88.75 90 GLY A N 1
ATOM 701 C CA . GLY A 1 90 ? -15.503 -3.279 21.317 1.00 88.75 90 GLY A CA 1
ATOM 702 C C . GLY A 1 90 ? -15.780 -3.630 19.853 1.00 88.75 90 GLY A C 1
ATOM 703 O O . GLY A 1 90 ? -15.715 -4.809 19.495 1.00 88.75 90 GLY A O 1
ATOM 704 N N . CYS A 1 91 ? -16.057 -2.650 18.986 1.00 93.25 91 CYS A N 1
ATOM 705 C CA . CYS A 1 91 ? -16.104 -2.893 17.545 1.00 93.25 91 CYS A CA 1
ATOM 706 C C . CYS A 1 91 ? -14.697 -3.212 17.035 1.00 93.25 91 CYS A C 1
ATOM 708 O O . CYS A 1 91 ? -13.737 -2.526 17.382 1.00 93.25 91 CYS A O 1
ATOM 710 N N . THR A 1 92 ? -14.576 -4.251 16.208 1.00 94.81 92 THR A N 1
ATOM 711 C CA . THR A 1 92 ? -13.303 -4.655 15.603 1.00 94.81 92 THR A CA 1
ATOM 712 C C . THR A 1 92 ? -13.475 -4.926 14.117 1.00 94.81 92 THR A C 1
ATOM 714 O O . THR A 1 92 ? -14.519 -5.407 13.676 1.00 94.81 92 THR A O 1
ATOM 717 N N . PHE A 1 93 ? -12.456 -4.579 13.341 1.00 96.06 93 PHE A N 1
ATOM 718 C CA . PHE A 1 93 ? -12.366 -4.829 11.910 1.00 96.06 93 PHE A CA 1
ATOM 719 C C . PHE A 1 93 ? -10.948 -5.279 11.584 1.00 96.06 93 PHE A C 1
ATOM 721 O O . PHE A 1 93 ? -9.986 -4.689 12.079 1.00 96.06 93 PHE A O 1
ATOM 728 N N . THR A 1 94 ? -10.844 -6.301 10.742 1.00 96.69 94 THR A N 1
ATOM 729 C CA . THR A 1 94 ? -9.583 -6.836 10.238 1.00 96.69 94 THR A CA 1
ATOM 730 C C . THR A 1 94 ? -9.708 -7.047 8.742 1.00 96.69 94 THR A C 1
ATOM 732 O O . THR A 1 94 ? -10.705 -7.613 8.293 1.00 96.69 94 THR A O 1
ATOM 735 N N . ASP A 1 95 ? -8.700 -6.612 7.993 1.00 96.81 95 ASP A N 1
ATOM 736 C CA . ASP A 1 95 ? -8.627 -6.805 6.546 1.00 96.81 95 ASP A CA 1
ATOM 737 C C . ASP A 1 95 ? -7.171 -6.925 6.088 1.00 96.81 95 ASP A C 1
ATOM 739 O O . ASP A 1 95 ? -6.258 -6.452 6.771 1.00 96.81 95 ASP A O 1
ATOM 743 N N . ASP A 1 96 ? -6.956 -7.547 4.934 1.00 97.38 96 ASP A N 1
ATOM 744 C CA . ASP A 1 96 ? -5.636 -7.670 4.322 1.00 97.38 96 ASP A CA 1
ATOM 745 C C . ASP A 1 96 ? -5.516 -6.697 3.149 1.00 97.38 96 ASP A C 1
ATOM 747 O O . ASP A 1 96 ? -6.347 -6.663 2.242 1.00 97.38 96 ASP A O 1
ATOM 751 N N . VAL A 1 97 ? -4.443 -5.911 3.145 1.00 97.25 97 VAL A N 1
ATOM 752 C CA . VAL A 1 97 ? -4.160 -4.916 2.110 1.00 97.25 97 VAL A CA 1
ATOM 753 C C . VAL A 1 97 ? -2.764 -5.094 1.548 1.00 97.25 97 VAL A C 1
ATOM 755 O O . VAL A 1 97 ? -1.853 -5.556 2.230 1.00 97.25 97 VAL A O 1
ATOM 758 N N . GLU A 1 98 ? -2.576 -4.699 0.295 1.00 97.31 98 GLU A N 1
ATOM 759 C CA . GLU A 1 98 ? -1.308 -4.872 -0.403 1.00 97.31 98 GLU A CA 1
ATOM 760 C C . GLU A 1 98 ? -0.755 -3.536 -0.898 1.00 97.31 98 GLU A C 1
ATOM 762 O O . GLU A 1 98 ? -1.436 -2.760 -1.579 1.00 97.31 98 GLU A O 1
ATOM 767 N N . ILE A 1 99 ? 0.512 -3.288 -0.569 1.00 96.88 99 ILE A N 1
ATOM 768 C CA . ILE A 1 99 ? 1.314 -2.241 -1.190 1.00 96.88 99 ILE A CA 1
ATOM 769 C C . ILE A 1 99 ? 2.138 -2.888 -2.305 1.00 96.88 99 ILE A C 1
ATOM 771 O O . ILE A 1 99 ? 3.005 -3.718 -2.035 1.00 96.88 99 ILE A O 1
ATOM 775 N N . ILE A 1 100 ? 1.875 -2.497 -3.548 1.00 95.06 100 ILE A N 1
ATOM 776 C CA . ILE A 1 100 ? 2.601 -2.922 -4.744 1.00 95.06 100 ILE A CA 1
ATOM 777 C C . ILE A 1 100 ? 3.471 -1.777 -5.258 1.00 95.06 100 ILE A C 1
ATOM 779 O O . ILE A 1 100 ? 3.063 -0.619 -5.258 1.00 95.06 100 ILE A O 1
ATOM 783 N N . GLU A 1 101 ? 4.663 -2.102 -5.746 1.00 91.38 101 G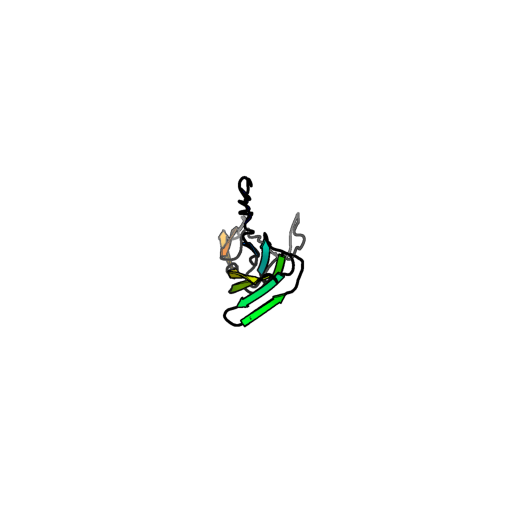LU A N 1
ATOM 784 C CA . GLU A 1 101 ? 5.536 -1.139 -6.419 1.00 91.38 101 GLU A CA 1
ATOM 785 C C . GLU A 1 101 ? 5.645 -1.425 -7.917 1.00 91.38 101 GLU A C 1
ATOM 787 O O . GLU A 1 101 ? 5.490 -2.576 -8.347 1.00 91.38 101 GLU A O 1
ATOM 792 N N . PRO A 1 102 ? 5.915 -0.399 -8.743 1.00 91.25 102 PRO A N 1
ATOM 793 C CA . PRO A 1 102 ? 6.170 -0.626 -10.152 1.00 91.25 102 PRO A CA 1
ATOM 794 C C . PRO A 1 102 ? 7.477 -1.414 -10.349 1.00 91.25 102 PRO A C 1
ATOM 796 O O . PRO A 1 102 ? 8.400 -1.319 -9.530 1.00 91.25 102 PRO A O 1
ATOM 799 N N . PRO A 1 103 ? 7.603 -2.158 -11.466 1.00 90.19 103 PRO A N 1
ATOM 800 C CA . PRO A 1 103 ? 8.859 -2.804 -11.825 1.00 90.19 103 PRO A CA 1
ATOM 801 C C . PRO A 1 103 ? 9.991 -1.783 -11.944 1.00 90.19 103 PRO A C 1
ATOM 803 O O . PRO A 1 103 ? 9.750 -0.626 -12.294 1.00 90.19 103 PRO A O 1
ATOM 806 N N . LEU A 1 104 ? 11.233 -2.220 -11.744 1.00 90.56 104 LEU A N 1
ATOM 807 C CA . LEU A 1 104 ? 12.402 -1.377 -11.980 1.00 90.56 104 LEU A CA 1
ATOM 808 C C . LEU A 1 104 ? 12.383 -0.808 -13.407 1.00 90.56 104 LEU A C 1
ATOM 810 O O . LEU A 1 104 ? 12.255 -1.556 -14.380 1.00 90.56 104 LEU A O 1
ATOM 814 N N . LEU A 1 105 ? 12.525 0.514 -13.527 1.00 87.44 105 LEU A N 1
ATOM 815 C CA . LEU A 1 105 ? 12.658 1.169 -14.820 1.00 87.44 105 LEU A CA 1
ATOM 816 C C . LEU A 1 105 ? 14.047 0.884 -15.391 1.00 87.44 105 LEU A C 1
ATOM 818 O O . LEU A 1 105 ? 15.069 1.238 -14.810 1.00 87.44 105 LEU A O 1
ATOM 822 N N . THR A 1 106 ? 14.076 0.273 -16.566 1.00 88.62 106 THR A N 1
ATOM 823 C CA . THR A 1 106 ? 15.286 0.069 -17.361 1.00 88.62 106 THR A CA 1
ATOM 824 C C . THR A 1 106 ? 15.067 0.647 -18.749 1.00 88.62 106 THR A C 1
ATOM 826 O O . THR A 1 106 ? 13.941 0.705 -19.240 1.00 88.62 106 THR A O 1
ATOM 829 N N . ALA A 1 107 ? 16.131 1.107 -19.398 1.00 86.31 107 ALA A N 1
ATOM 830 C CA . ALA A 1 107 ? 16.047 1.618 -20.757 1.00 86.31 107 ALA A CA 1
ATOM 831 C C . ALA A 1 107 ? 17.230 1.120 -21.576 1.00 86.31 107 ALA A C 1
ATOM 833 O O . ALA A 1 107 ? 18.374 1.130 -21.120 1.00 86.31 107 ALA A O 1
ATOM 834 N N . THR A 1 108 ? 16.943 0.708 -22.805 1.00 86.69 108 THR A N 1
ATOM 835 C CA . THR A 1 108 ? 17.964 0.444 -23.821 1.00 86.69 108 THR A CA 1
ATOM 836 C C . THR A 1 108 ? 17.820 1.460 -24.943 1.00 86.69 108 THR A C 1
ATOM 838 O O . THR A 1 108 ? 16.735 1.993 -25.169 1.00 86.69 108 THR A O 1
ATOM 841 N N . SER A 1 109 ? 18.908 1.765 -25.639 1.00 84.31 109 SER A N 1
ATOM 842 C CA . SER A 1 109 ? 18.884 2.653 -26.796 1.00 84.31 109 SER A CA 1
ATOM 843 C C . SER A 1 109 ? 19.536 1.983 -27.994 1.00 84.31 109 SER A C 1
ATOM 845 O O . SER A 1 109 ? 20.476 1.198 -27.854 1.00 84.31 109 SER A O 1
ATOM 847 N N . ALA A 1 110 ? 19.018 2.285 -29.180 1.00 83.19 110 ALA A N 1
ATOM 848 C CA . ALA A 1 110 ? 19.584 1.828 -30.437 1.00 83.19 110 ALA A CA 1
ATOM 849 C C . ALA A 1 110 ? 19.706 3.000 -31.410 1.00 83.19 110 ALA A C 1
ATOM 851 O O . ALA A 1 110 ? 18.797 3.821 -31.525 1.00 83.19 110 ALA A O 1
ATOM 852 N N . LEU A 1 111 ? 20.830 3.047 -32.124 1.00 84.31 111 LEU A N 1
ATOM 853 C CA . LEU A 1 111 ? 21.012 3.925 -33.273 1.00 84.31 111 LEU A CA 1
ATOM 854 C C . LEU A 1 111 ? 20.239 3.318 -34.447 1.00 84.31 111 LEU A C 1
ATOM 856 O O . LEU A 1 111 ? 20.662 2.306 -35.007 1.00 84.31 111 LEU A O 1
ATOM 860 N N . THR A 1 112 ? 19.096 3.901 -34.784 1.00 83.75 112 THR A N 1
ATOM 861 C CA . THR A 1 112 ? 18.255 3.436 -35.895 1.00 83.75 112 THR A CA 1
ATOM 862 C C . THR A 1 112 ? 18.696 4.049 -37.218 1.00 83.75 112 THR A C 1
ATOM 864 O O . THR A 1 112 ? 18.617 3.383 -38.250 1.00 83.75 112 THR A O 1
ATOM 867 N N . ILE A 1 113 ? 19.248 5.268 -37.186 1.00 78.75 113 ILE A N 1
ATOM 868 C CA . ILE A 1 113 ? 19.849 5.931 -38.351 1.00 78.75 113 ILE A CA 1
ATOM 869 C C . ILE A 1 113 ? 21.235 6.463 -37.968 1.00 78.75 113 ILE A C 1
ATOM 871 O O . ILE A 1 113 ? 21.335 7.280 -37.048 1.00 78.75 113 ILE A O 1
ATOM 875 N N . PRO A 1 114 ? 22.317 6.040 -38.652 1.00 81.06 114 PRO A N 1
ATOM 876 C CA . PRO A 1 114 ? 23.652 6.526 -38.350 1.00 81.06 114 PRO A CA 1
ATOM 877 C C . PRO A 1 114 ? 23.799 8.001 -38.711 1.00 81.06 114 PRO A C 1
ATOM 879 O O . PRO A 1 114 ? 23.392 8.439 -39.788 1.00 81.06 114 PRO A O 1
ATOM 882 N N . LEU A 1 115 ? 24.449 8.751 -37.822 1.00 82.38 115 LEU A N 1
ATOM 883 C CA . LEU A 1 115 ? 24.798 10.139 -38.086 1.00 82.38 115 LEU A CA 1
ATOM 884 C C . LEU A 1 115 ? 25.832 10.187 -39.219 1.00 82.38 115 LEU A C 1
ATOM 886 O O . LEU A 1 115 ? 26.931 9.642 -39.098 1.00 82.38 115 LEU A O 1
ATOM 890 N N . THR A 1 116 ? 25.459 10.816 -40.330 1.00 83.19 116 THR A N 1
ATOM 891 C CA . THR A 1 116 ? 26.330 11.008 -41.500 1.00 83.19 116 THR A CA 1
ATOM 892 C C . THR A 1 116 ? 26.348 12.497 -41.862 1.00 83.19 116 THR A C 1
ATOM 894 O O . THR A 1 116 ? 26.589 13.323 -40.989 1.00 83.19 116 THR A O 1
ATOM 897 N N . CYS A 1 117 ? 26.086 12.874 -43.118 1.00 80.75 117 CYS A N 1
ATOM 898 C CA . CYS A 1 117 ? 25.830 14.272 -43.491 1.00 80.75 117 CYS A CA 1
ATOM 899 C C . CYS A 1 117 ? 24.363 14.690 -43.272 1.00 80.75 117 CYS A C 1
ATOM 901 O O . CYS A 1 117 ? 24.035 15.852 -43.484 1.00 80.75 117 CYS A O 1
ATOM 903 N N . ASN A 1 118 ? 23.503 13.747 -42.872 1.00 83.94 118 ASN A N 1
ATOM 904 C CA . ASN A 1 118 ? 22.116 13.971 -42.469 1.00 83.94 118 ASN A CA 1
ATOM 905 C C . ASN A 1 118 ? 21.946 13.669 -40.977 1.00 83.94 118 ASN A C 1
ATOM 907 O O . ASN A 1 118 ? 22.810 13.028 -40.367 1.00 83.94 118 ASN A O 1
ATOM 911 N N . ASP A 1 119 ? 20.797 14.071 -40.437 1.00 80.25 119 ASP A N 1
ATOM 912 C CA . ASP A 1 119 ? 20.402 13.788 -39.061 1.00 80.25 119 ASP A CA 1
ATOM 913 C C . ASP A 1 119 ? 20.413 12.278 -38.773 1.00 80.25 119 ASP A C 1
ATOM 915 O O . ASP A 1 119 ? 19.949 11.459 -39.571 1.00 80.25 119 ASP A O 1
ATOM 919 N N . GLY A 1 120 ? 20.982 11.920 -37.622 1.00 80.94 120 GLY A N 1
ATOM 920 C CA . GLY A 1 120 ? 20.925 10.571 -37.068 1.00 80.94 120 GLY A CA 1
ATOM 921 C C . GLY A 1 120 ? 19.719 10.407 -36.147 1.00 80.94 120 GLY A C 1
ATOM 922 O O . GLY A 1 120 ? 19.198 11.382 -35.606 1.00 80.94 120 GLY A O 1
ATOM 923 N N . GLU A 1 121 ? 19.304 9.166 -35.925 1.00 83.19 121 GLU A N 1
ATOM 924 C CA . GLU A 1 121 ? 18.155 8.837 -35.082 1.00 83.19 121 GLU A CA 1
ATOM 925 C C . GLU A 1 121 ? 18.561 7.812 -34.026 1.00 83.19 121 GLU A C 1
ATOM 927 O O . GLU A 1 121 ? 19.181 6.787 -34.326 1.00 83.19 121 GLU A O 1
ATOM 932 N N . ILE A 1 122 ? 18.200 8.106 -32.778 1.00 84.00 122 ILE A N 1
ATOM 933 C CA . ILE A 1 122 ? 18.325 7.190 -31.651 1.00 84.00 122 ILE A CA 1
ATOM 934 C C . ILE A 1 122 ? 16.923 6.934 -31.116 1.00 84.00 122 ILE A C 1
ATOM 936 O O . ILE A 1 122 ? 16.227 7.865 -30.711 1.00 84.00 122 ILE A O 1
ATOM 940 N N . THR A 1 123 ? 16.535 5.665 -31.062 1.00 85.38 123 THR A N 1
ATOM 941 C CA . THR A 1 123 ? 15.298 5.232 -30.411 1.00 85.38 123 THR A CA 1
ATOM 942 C C . THR A 1 123 ? 15.624 4.671 -29.030 1.00 85.38 123 THR A C 1
ATOM 944 O O . THR A 1 123 ? 16.569 3.893 -28.873 1.00 85.38 123 THR A O 1
ATOM 947 N N . VAL A 1 124 ? 14.840 5.060 -28.023 1.00 85.81 124 VAL A N 1
ATOM 948 C CA . VAL A 1 124 ? 14.939 4.546 -26.650 1.00 85.81 124 VAL A CA 1
ATOM 949 C C . VAL A 1 124 ? 13.764 3.611 -26.381 1.00 85.81 124 VAL A C 1
ATOM 951 O O . VAL A 1 124 ? 12.617 3.958 -26.653 1.00 85.81 124 VAL A O 1
ATOM 954 N N . TYR A 1 125 ? 14.056 2.443 -25.817 1.00 87.50 125 TYR A N 1
ATOM 955 C CA . TYR A 1 125 ? 13.092 1.414 -25.442 1.00 87.50 125 TYR A CA 1
ATOM 956 C C . TYR A 1 125 ? 13.071 1.280 -23.909 1.00 87.50 125 TYR A C 1
ATOM 958 O O . TYR A 1 125 ? 13.903 0.552 -23.353 1.00 87.50 125 TYR A O 1
ATOM 966 N N . PRO A 1 126 ? 12.185 2.014 -23.207 1.00 87.75 126 PRO A N 1
ATOM 967 C CA . PRO A 1 126 ? 11.989 1.859 -21.769 1.00 87.75 126 PRO A CA 1
ATOM 968 C C . PRO A 1 126 ? 11.170 0.598 -21.449 1.00 87.75 126 PRO A C 1
ATOM 970 O O . PRO A 1 126 ? 10.245 0.241 -22.179 1.00 87.75 126 PRO A O 1
ATOM 973 N N . VAL A 1 127 ? 11.495 -0.062 -20.338 1.00 88.94 127 VAL A N 1
ATOM 974 C CA . VAL A 1 127 ? 10.800 -1.237 -19.791 1.00 88.94 127 VAL A CA 1
ATOM 975 C C . VAL A 1 127 ? 10.668 -1.067 -18.275 1.00 88.94 127 VAL A C 1
ATOM 977 O O . VAL A 1 127 ? 11.654 -0.768 -17.607 1.00 88.94 127 VAL A O 1
ATOM 980 N N . GLY A 1 128 ? 9.471 -1.289 -17.724 1.00 88.75 128 GLY A N 1
ATOM 981 C CA . GLY A 1 128 ? 9.187 -1.116 -16.291 1.00 88.75 128 GLY A CA 1
ATOM 982 C C . GLY A 1 128 ? 8.859 0.329 -15.899 1.00 88.75 128 GLY A C 1
ATOM 983 O O . GLY A 1 128 ? 8.602 1.167 -16.758 1.00 88.75 128 GLY A O 1
ATOM 984 N N . GLY A 1 129 ? 8.841 0.633 -14.602 1.00 87.31 129 GLY A N 1
ATOM 985 C CA . GLY A 1 129 ? 8.455 1.941 -14.064 1.00 87.31 129 GLY A CA 1
ATOM 986 C C . GLY A 1 129 ? 7.000 2.335 -14.347 1.00 87.31 129 GLY A C 1
ATOM 987 O O . GLY A 1 129 ? 6.195 1.538 -14.829 1.00 87.31 129 GLY A O 1
ATOM 988 N N . THR A 1 130 ? 6.680 3.600 -14.069 1.00 85.56 130 THR A N 1
ATOM 989 C CA . THR A 1 130 ? 5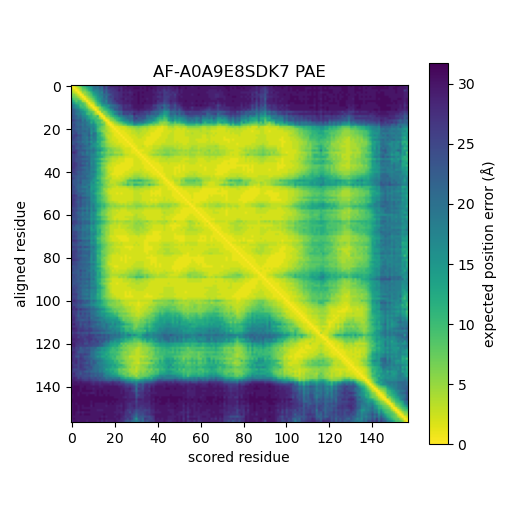.353 4.188 -14.297 1.00 85.56 130 THR A CA 1
ATOM 990 C C . THR A 1 130 ? 5.447 5.252 -15.391 1.00 85.56 130 THR A C 1
ATOM 992 O O . THR A 1 130 ? 6.210 6.207 -15.266 1.00 85.56 130 THR A O 1
ATOM 995 N N . ALA A 1 131 ? 4.685 5.095 -16.475 1.00 80.06 131 ALA A N 1
ATOM 996 C CA . ALA A 1 131 ? 4.590 6.097 -17.538 1.00 80.06 131 ALA A CA 1
ATOM 997 C C . ALA A 1 131 ? 3.878 7.377 -17.038 1.00 80.06 131 ALA A C 1
ATOM 999 O O . ALA A 1 131 ? 3.031 7.287 -16.146 1.00 80.06 131 ALA A O 1
ATOM 1000 N N . PRO A 1 132 ? 4.133 8.562 -17.630 1.00 85.12 132 PRO A N 1
ATOM 1001 C CA . PRO A 1 132 ? 4.948 8.835 -18.821 1.00 85.12 132 PRO A CA 1
ATOM 1002 C C . PRO A 1 132 ? 6.459 8.923 -18.548 1.00 85.12 132 PRO A C 1
ATOM 1004 O O . PRO A 1 132 ? 6.883 9.409 -17.504 1.00 85.12 132 PRO A O 1
ATOM 1007 N N . TYR A 1 133 ? 7.273 8.511 -19.526 1.00 76.94 133 TYR A N 1
ATOM 1008 C CA . TYR A 1 133 ? 8.735 8.614 -19.449 1.00 76.94 133 TYR A CA 1
ATOM 1009 C C . TYR A 1 133 ? 9.240 9.929 -20.038 1.00 76.94 133 TYR A C 1
ATOM 1011 O O . TYR A 1 133 ? 8.803 10.354 -21.109 1.00 76.94 133 TYR A O 1
ATOM 1019 N N . PHE A 1 134 ? 10.225 10.523 -19.372 1.00 78.56 134 PHE A N 1
ATOM 1020 C CA . PHE A 1 134 ? 10.946 11.695 -19.853 1.00 78.56 134 PHE A CA 1
ATOM 1021 C C . PHE A 1 134 ? 12.398 11.316 -20.112 1.00 78.56 134 PHE A C 1
ATOM 1023 O O . PHE A 1 134 ? 13.029 10.640 -19.302 1.00 78.56 134 PHE A O 1
ATOM 1030 N N . TYR A 1 135 ? 12.924 11.748 -21.251 1.00 74.94 135 TYR A N 1
ATOM 1031 C CA . TYR A 1 135 ? 14.296 11.490 -21.660 1.00 74.94 135 TYR A CA 1
ATOM 1032 C C . TYR A 1 135 ? 15.048 12.809 -21.799 1.00 74.94 135 TYR A C 1
ATOM 1034 O O . TYR A 1 135 ? 14.504 13.813 -22.256 1.00 74.94 135 TYR A O 1
ATOM 1042 N N . PHE A 1 136 ? 16.323 12.785 -21.428 1.00 71.62 136 PHE A N 1
ATOM 1043 C CA . PHE A 1 136 ? 17.237 13.905 -21.601 1.00 71.62 136 PHE A CA 1
ATOM 1044 C C . PHE A 1 136 ? 18.491 13.395 -22.298 1.00 71.62 136 PHE A C 1
ATOM 1046 O O . PHE A 1 136 ? 19.060 12.375 -21.911 1.00 71.62 136 PHE A O 1
ATOM 1053 N N . VAL A 1 137 ? 18.926 14.110 -23.330 1.00 71.69 137 VAL A N 1
ATOM 1054 C CA . VAL A 1 137 ? 20.180 13.820 -24.024 1.00 71.69 137 VAL A CA 1
ATOM 1055 C C . VAL A 1 137 ? 21.227 14.796 -23.499 1.00 71.69 137 VAL A C 1
ATOM 1057 O O . VAL A 1 137 ? 21.198 15.980 -23.829 1.00 71.69 137 VAL A O 1
ATOM 1060 N N . ASN A 1 138 ? 22.140 14.310 -22.654 1.00 64.25 138 ASN A N 1
ATOM 1061 C CA . ASN A 1 138 ? 23.267 15.102 -22.165 1.00 64.25 138 ASN A CA 1
ATOM 1062 C C . ASN A 1 138 ? 24.436 14.996 -23.153 1.00 64.25 138 ASN A C 1
ATOM 1064 O O . ASN A 1 138 ? 25.171 14.012 -23.162 1.00 64.25 138 ASN A O 1
ATOM 1068 N N . SER A 1 139 ? 24.617 16.019 -23.984 1.00 61.12 139 SER A N 1
ATOM 1069 C CA . SER A 1 139 ? 25.805 16.179 -24.825 1.00 61.12 139 SER A CA 1
ATOM 1070 C C . SER A 1 139 ? 26.962 16.743 -23.987 1.00 61.12 139 SER A C 1
ATOM 1072 O O . SER A 1 139 ? 26.938 17.922 -23.639 1.00 61.12 139 SER A O 1
ATOM 1074 N N . THR A 1 140 ? 27.977 15.941 -23.649 1.00 53.94 140 THR A N 1
ATOM 1075 C CA . THR A 1 140 ? 29.157 16.391 -22.870 1.00 53.94 140 THR A CA 1
ATOM 1076 C C . THR A 1 140 ? 30.373 16.795 -23.711 1.00 53.94 140 THR A C 1
ATOM 1078 O O . THR A 1 140 ? 31.486 16.863 -23.198 1.00 53.94 140 THR A O 1
ATOM 1081 N N . THR A 1 141 ? 30.177 17.173 -24.973 1.00 47.88 141 THR A N 1
ATOM 1082 C CA . THR A 1 141 ? 31.180 17.909 -25.762 1.00 47.88 141 THR A CA 1
ATOM 1083 C C . THR A 1 141 ? 30.458 18.933 -26.648 1.00 47.88 141 THR A C 1
ATOM 1085 O O . THR A 1 141 ? 29.796 18.530 -27.599 1.00 47.88 141 THR A O 1
ATOM 1088 N N . ASP A 1 142 ? 30.518 20.227 -26.301 1.00 46.19 142 ASP A N 1
ATOM 1089 C CA . ASP A 1 142 ? 29.891 21.372 -27.009 1.00 46.19 142 ASP A CA 1
ATOM 1090 C C . ASP A 1 142 ? 30.067 21.325 -28.550 1.00 46.19 142 ASP A C 1
ATOM 1092 O O . ASP A 1 142 ? 31.089 20.848 -29.038 1.00 46.19 142 ASP A O 1
ATOM 1096 N N . PHE A 1 143 ? 29.132 21.806 -29.389 1.00 42.31 143 PHE A N 1
ATOM 1097 C CA . PHE A 1 143 ? 28.424 23.100 -29.330 1.00 42.31 143 PHE A CA 1
ATOM 1098 C C . PHE A 1 143 ? 26.903 23.025 -29.591 1.00 42.31 143 PHE A C 1
ATOM 1100 O O . PHE A 1 143 ? 26.446 22.316 -30.485 1.00 42.31 143 PHE A O 1
ATOM 1107 N N . GLN A 1 144 ? 26.139 23.876 -28.889 1.00 56.12 144 GLN A N 1
ATOM 1108 C CA . GLN A 1 144 ? 24.747 24.237 -29.208 1.00 56.12 144 GLN A CA 1
ATOM 1109 C C . GLN A 1 144 ? 24.639 25.640 -29.830 1.00 56.12 144 GLN A C 1
ATOM 1111 O O . GLN A 1 144 ? 25.292 26.576 -29.369 1.00 56.12 144 GLN A O 1
ATOM 1116 N N . THR A 1 145 ? 23.700 25.826 -30.767 1.00 36.44 145 THR A N 1
ATOM 1117 C CA . THR A 1 145 ? 23.232 27.150 -31.228 1.00 36.44 145 THR A CA 1
ATOM 1118 C C . THR A 1 145 ? 21.697 27.271 -31.202 1.00 36.44 145 THR A C 1
ATOM 1120 O O . THR A 1 145 ? 21.071 27.466 -32.236 1.00 36.44 145 THR A O 1
ATOM 1123 N N . VAL A 1 146 ? 21.160 27.249 -29.968 1.00 41.62 146 VAL A N 1
ATOM 1124 C CA . VAL A 1 146 ? 19.847 27.718 -29.432 1.00 41.62 146 VAL A CA 1
ATOM 1125 C C . VAL A 1 146 ? 18.544 26.906 -29.623 1.00 41.62 146 VAL A C 1
ATOM 1127 O O . VAL A 1 146 ? 18.359 26.299 -30.670 1.00 41.62 146 VAL A O 1
ATOM 1130 N N . PRO A 1 147 ? 17.554 27.007 -28.685 1.00 37.03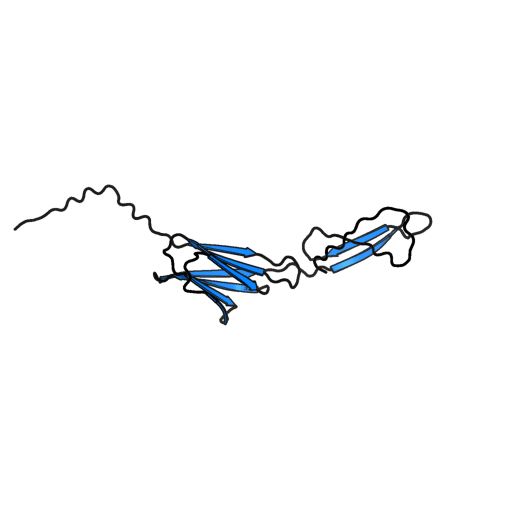 147 PRO A N 1
ATOM 1131 C CA . PRO A 1 147 ? 17.606 27.461 -27.280 1.00 37.03 147 PRO A CA 1
ATOM 1132 C C . PRO A 1 147 ? 16.994 26.477 -26.252 1.00 37.03 147 PRO A C 1
ATOM 1134 O O . PRO A 1 147 ? 16.048 25.738 -26.496 1.00 37.03 147 PRO A O 1
ATOM 1137 N N . ARG A 1 148 ? 17.554 26.546 -25.043 1.00 55.62 148 ARG A N 1
ATOM 1138 C CA . ARG A 1 148 ? 17.311 25.708 -23.863 1.00 55.62 148 ARG A CA 1
ATOM 1139 C C . ARG A 1 148 ? 15.888 25.801 -23.295 1.00 55.62 148 ARG A C 1
ATOM 1141 O O . ARG A 1 148 ? 15.371 26.897 -23.116 1.00 55.62 148 ARG A O 1
ATOM 1148 N N . ASN A 1 149 ? 15.402 24.694 -22.738 1.00 37.75 149 ASN A N 1
ATOM 1149 C CA . ASN A 1 149 ? 15.053 24.654 -21.317 1.00 37.75 149 ASN A CA 1
ATOM 1150 C C . ASN A 1 149 ? 15.340 23.241 -20.798 1.00 37.75 149 ASN A C 1
ATOM 1152 O O . ASN A 1 149 ? 15.064 22.267 -21.485 1.00 37.75 149 ASN A O 1
ATOM 1156 N N . SER A 1 150 ? 15.935 23.130 -19.620 1.00 42.50 150 SER A N 1
ATOM 1157 C CA . SER A 1 150 ? 15.734 21.997 -18.716 1.00 42.50 150 SER A CA 1
ATOM 1158 C C . SER A 1 150 ? 16.197 22.497 -17.360 1.00 42.50 150 SER A C 1
ATOM 1160 O O . SER A 1 150 ? 17.340 22.325 -16.941 1.00 42.50 150 SER A O 1
ATOM 1162 N N . SER A 1 151 ? 15.310 23.267 -16.735 1.00 39.00 151 SER A N 1
ATOM 1163 C CA . SER A 1 151 ? 15.304 23.479 -15.296 1.00 39.00 151 SER A CA 1
ATOM 1164 C C . SER A 1 151 ? 15.432 22.115 -14.624 1.00 39.00 151 SER A C 1
ATOM 1166 O O . SER A 1 151 ? 14.563 21.263 -14.794 1.00 39.00 151 SER A O 1
ATOM 1168 N N . TYR A 1 152 ? 16.525 21.909 -13.894 1.00 43.19 152 TYR A N 1
ATOM 1169 C CA . TYR A 1 152 ? 16.715 20.732 -13.061 1.00 43.19 152 TYR A CA 1
ATOM 1170 C C . TYR A 1 152 ? 15.578 20.673 -12.035 1.00 43.19 152 TYR A C 1
ATOM 1172 O O . TYR A 1 152 ? 15.540 21.453 -11.086 1.00 43.19 152 TYR A O 1
ATOM 1180 N N . SER A 1 153 ? 14.645 19.748 -12.237 1.00 40.84 153 SER A N 1
ATOM 1181 C CA . SER A 1 153 ? 13.795 19.231 -11.175 1.00 40.84 153 SER A CA 1
ATOM 1182 C C . SER A 1 153 ? 14.081 17.743 -11.092 1.00 40.84 153 SER A C 1
ATOM 1184 O O . SER A 1 153 ? 13.663 16.951 -11.929 1.00 40.84 153 SER A O 1
ATOM 1186 N N . SER A 1 154 ? 14.898 17.399 -10.108 1.00 41.88 154 SER A N 1
ATOM 1187 C CA . SER A 1 154 ? 15.196 16.039 -9.694 1.00 41.88 154 SER A CA 1
ATOM 1188 C C . SER A 1 154 ? 13.908 15.323 -9.291 1.00 41.88 154 SER A C 1
ATOM 1190 O O . SER A 1 154 ? 13.337 15.653 -8.249 1.00 41.88 154 SER A O 1
ATOM 1192 N N .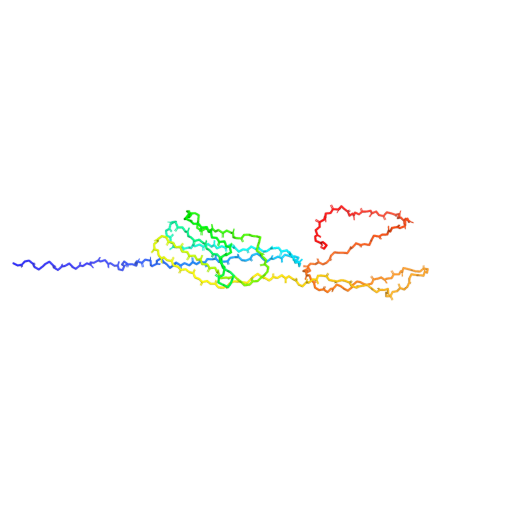 ARG A 1 155 ? 13.467 14.345 -10.091 1.00 40.25 155 ARG A N 1
ATOM 1193 C CA . ARG A 1 155 ? 12.497 13.315 -9.688 1.00 40.25 155 ARG A CA 1
ATOM 1194 C C . ARG A 1 155 ? 12.865 11.966 -10.318 1.00 40.25 155 ARG A C 1
ATOM 1196 O O . ARG A 1 155 ? 13.024 11.904 -11.529 1.00 40.25 155 ARG A O 1
ATOM 1203 N N . CYS A 1 156 ? 13.020 10.978 -9.429 1.00 38.50 156 CYS A N 1
ATOM 1204 C CA . CYS A 1 156 ? 13.369 9.557 -9.584 1.00 38.50 156 CYS A CA 1
ATOM 1205 C C . CYS A 1 156 ? 14.321 9.189 -10.734 1.00 38.50 156 CYS A C 1
ATOM 1207 O O . CYS A 1 156 ? 13.906 9.075 -11.886 1.00 38.50 156 CYS A O 1
ATOM 1209 N N . LEU A 1 157 ? 15.584 8.943 -10.372 1.00 47.84 157 LEU A N 1
ATOM 1210 C CA . LEU A 1 157 ? 16.482 8.031 -11.087 1.00 47.84 157 LEU A CA 1
ATOM 1211 C C . LEU A 1 157 ? 16.385 6.647 -10.449 1.00 47.84 157 LEU A C 1
ATOM 1213 O O . LEU A 1 157 ? 16.254 6.623 -9.204 1.00 47.84 157 LEU A O 1
#

Organism: NCBI:txid2980107

Sequence (157 aa):
MPQIHVFSQYRDIQIRVRDFTVSTIITQPLCNGDLGNIQLAANDVEPQYFFSIYQGATLVNSVGPITENNYTFGNLNPGTYTVNVGTEDGCTFTDDVEIIEPPLLTATSALTIPLTCNDGEITVYPVGGTAPYFYFVNSTTDFQTVPRNSSYSSRCL

Mean predicted aligned error: 12.24 Å

Radius of gyration: 28.88 Å; Cα contacts (8 Å, |Δi|>4): 268; chains: 1; bounding box: 86×40×84 Å